Protein AF-A0A7C2M188-F1 (afdb_monomer_lite)

InterPro domains:
  IPR029024 TerB-like [G3DSA:1.10.3680.10] (1-83)
  IPR029024 TerB-like [SSF158682] (3-80)

Foldseek 3Di:
DCVVVVNDPVNVVVCVVPVVVPDDDQPPDPVVLLVVLVVLLCVQCVVVDADPVNLVVSLVSSVVSPDDSVRSVVSSVVSNCVSNVVDDPVRVVVVVPDDD

Structure (mmCIF, N/CA/C/O backbone):
data_AF-A0A7C2M188-F1
#
_entry.id   AF-A0A7C2M188-F1
#
loop_
_atom_site.group_PDB
_atom_site.id
_atom_site.type_symbol
_atom_site.label_atom_id
_atom_site.label_alt_id
_atom_site.label_comp_id
_atom_site.label_asym_id
_atom_site.label_entity_id
_atom_site.label_seq_id
_atom_site.pdbx_PDB_ins_code
_atom_site.Cartn_x
_atom_site.Cartn_y
_atom_site.Cartn_z
_atom_site.occupancy
_atom_site.B_iso_or_equiv
_atom_site.auth_seq_id
_atom_site.auth_comp_id
_atom_site.auth_asym_id
_atom_site.auth_atom_id
_atom_site.pdbx_PDB_model_num
ATOM 1 N N . PHE A 1 1 ? 12.822 -2.318 5.041 1.00 52.25 1 PHE A N 1
ATOM 2 C CA . PHE A 1 1 ? 12.497 -3.048 3.798 1.00 52.25 1 PHE A CA 1
ATOM 3 C C . PHE A 1 1 ? 13.636 -3.997 3.424 1.00 52.25 1 PHE A C 1
ATOM 5 O O . PHE A 1 1 ? 13.407 -5.192 3.488 1.00 52.25 1 PHE A O 1
ATOM 12 N N . ALA A 1 2 ? 14.866 -3.511 3.201 1.00 52.19 2 ALA A N 1
ATOM 13 C CA . ALA A 1 2 ? 16.036 -4.348 2.875 1.00 52.19 2 ALA A CA 1
ATOM 14 C C . ALA A 1 2 ? 16.331 -5.482 3.885 1.00 52.19 2 ALA A C 1
ATOM 16 O O . ALA A 1 2 ? 16.430 -6.633 3.484 1.00 52.19 2 ALA A O 1
ATOM 17 N N . ALA A 1 3 ? 16.326 -5.200 5.195 1.00 53.06 3 ALA A N 1
ATOM 18 C CA . ALA A 1 3 ? 16.533 -6.226 6.230 1.00 53.06 3 ALA A CA 1
ATOM 19 C C . ALA A 1 3 ? 15.423 -7.300 6.303 1.00 53.06 3 ALA A C 1
ATOM 21 O O . ALA A 1 3 ? 15.654 -8.388 6.809 1.00 53.06 3 ALA A O 1
ATOM 22 N N . LYS A 1 4 ? 14.210 -7.008 5.803 1.00 55.53 4 LYS A N 1
ATOM 23 C CA . LYS A 1 4 ? 13.104 -7.986 5.724 1.00 55.53 4 LYS A CA 1
ATOM 24 C C . LYS A 1 4 ? 13.175 -8.853 4.461 1.00 55.53 4 LYS A C 1
ATOM 26 O O . LYS A 1 4 ? 12.425 -9.814 4.362 1.00 55.53 4 LYS A O 1
ATOM 31 N N . LEU A 1 5 ? 14.022 -8.476 3.504 1.00 65.31 5 LEU A N 1
ATOM 32 C CA . LEU A 1 5 ? 14.194 -9.141 2.213 1.00 65.31 5 LEU A CA 1
ATOM 33 C C . LEU A 1 5 ? 15.559 -9.839 2.095 1.00 65.31 5 LEU A C 1
ATOM 35 O O . LEU A 1 5 ? 15.897 -10.280 1.006 1.00 65.31 5 LEU A O 1
ATOM 39 N N . ASP A 1 6 ? 16.328 -9.902 3.189 1.00 67.75 6 ASP A N 1
ATOM 40 C CA . ASP A 1 6 ? 17.688 -10.465 3.244 1.00 67.75 6 ASP A CA 1
ATOM 41 C C . ASP A 1 6 ? 18.645 -9.903 2.172 1.00 67.75 6 ASP A C 1
ATOM 43 O O . ASP A 1 6 ? 19.532 -10.583 1.668 1.00 67.75 6 ASP A O 1
ATOM 47 N N . ILE A 1 7 ? 18.452 -8.633 1.798 1.00 74.88 7 ILE A N 1
ATOM 48 C CA . ILE A 1 7 ? 19.264 -7.984 0.765 1.00 74.88 7 ILE A CA 1
ATOM 49 C C . ILE A 1 7 ? 20.583 -7.541 1.391 1.00 74.88 7 ILE A C 1
ATOM 51 O O . ILE A 1 7 ? 20.596 -6.658 2.256 1.00 74.88 7 ILE A O 1
ATOM 55 N N . GLN A 1 8 ? 21.689 -8.110 0.915 1.00 82.75 8 GLN A N 1
ATOM 56 C CA . GLN A 1 8 ? 23.031 -7.710 1.335 1.00 82.75 8 GLN A CA 1
ATOM 57 C C . GLN A 1 8 ? 23.374 -6.314 0.793 1.00 82.75 8 GLN A C 1
ATOM 59 O O . GLN A 1 8 ? 22.904 -5.903 -0.271 1.00 82.75 8 GLN A O 1
ATOM 64 N N . GLU A 1 9 ? 24.237 -5.573 1.490 1.00 82.62 9 GLU A N 1
ATOM 65 C CA . GLU A 1 9 ? 24.628 -4.212 1.083 1.00 82.62 9 GLU A CA 1
ATOM 66 C C . GLU A 1 9 ? 25.217 -4.177 -0.342 1.00 82.62 9 GLU A C 1
ATOM 68 O O . GLU A 1 9 ? 24.962 -3.262 -1.128 1.00 82.62 9 GLU A O 1
ATOM 73 N N . GLU A 1 10 ? 25.947 -5.224 -0.725 1.00 84.06 10 GLU A N 1
ATOM 74 C CA . GLU A 1 10 ? 26.490 -5.387 -2.074 1.00 84.06 10 GLU A CA 1
ATOM 75 C C . GLU A 1 10 ? 25.407 -5.575 -3.141 1.00 84.06 10 GLU A C 1
ATOM 77 O O . GLU A 1 10 ? 25.546 -5.046 -4.244 1.00 84.06 10 GLU A O 1
ATOM 82 N N . GLU A 1 11 ? 24.321 -6.287 -2.839 1.00 80.69 11 GLU A N 1
ATOM 83 C CA . GLU A 1 11 ? 23.180 -6.430 -3.750 1.00 80.69 11 GLU A CA 1
ATOM 84 C C . GLU A 1 11 ? 22.407 -5.124 -3.880 1.00 80.69 11 GLU A C 1
ATOM 86 O O . GLU A 1 11 ? 22.095 -4.706 -4.995 1.00 80.69 11 GLU A O 1
ATOM 91 N N . TYR A 1 12 ? 22.184 -4.428 -2.767 1.00 82.62 12 TYR A N 1
ATOM 92 C CA . TYR A 1 12 ? 21.564 -3.108 -2.775 1.00 82.62 12 TYR A CA 1
ATOM 93 C C . TYR A 1 12 ? 22.344 -2.129 -3.669 1.00 82.62 12 TYR A C 1
ATOM 95 O O . TYR A 1 12 ? 21.779 -1.491 -4.561 1.00 82.62 12 TYR A O 1
ATOM 103 N N . ASN A 1 13 ? 23.668 -2.083 -3.508 1.00 87.56 13 ASN A N 1
ATOM 104 C CA . ASN A 1 13 ? 24.544 -1.243 -4.322 1.00 87.56 13 ASN A CA 1
ATOM 105 C C . ASN A 1 13 ? 24.564 -1.658 -5.804 1.00 87.56 13 ASN A C 1
ATOM 107 O O . ASN A 1 13 ? 24.682 -0.794 -6.677 1.00 87.56 13 ASN A O 1
ATOM 111 N N . LYS A 1 14 ? 24.432 -2.955 -6.119 1.00 86.25 14 LYS A N 1
ATOM 112 C CA . LYS A 1 14 ? 24.292 -3.436 -7.507 1.00 86.25 14 LYS A CA 1
ATOM 113 C C . LYS A 1 14 ? 22.990 -2.947 -8.140 1.00 86.25 14 LYS A C 1
ATOM 115 O O . LYS A 1 14 ? 23.027 -2.460 -9.270 1.00 86.25 14 LYS A O 1
ATOM 120 N N . VAL A 1 15 ? 21.874 -3.022 -7.412 1.00 84.19 15 VAL A N 1
ATOM 121 C CA . VAL A 1 15 ? 20.567 -2.530 -7.878 1.00 84.19 15 VAL A CA 1
ATOM 122 C C . VAL A 1 15 ? 20.607 -1.021 -8.107 1.00 84.19 15 VAL A C 1
ATOM 124 O O . VAL A 1 15 ? 20.149 -0.561 -9.146 1.00 84.19 15 VAL A O 1
ATOM 127 N N . LEU A 1 16 ? 21.214 -0.246 -7.201 1.00 85.38 16 LEU A N 1
ATOM 128 C CA . LEU A 1 16 ? 21.352 1.205 -7.376 1.00 85.38 16 LEU A CA 1
ATOM 129 C C . LEU A 1 16 ? 22.229 1.592 -8.574 1.00 85.38 16 LEU A C 1
ATOM 131 O O . LEU A 1 16 ? 21.913 2.548 -9.278 1.00 85.38 16 LEU A O 1
ATOM 135 N N . LYS A 1 17 ? 23.327 0.862 -8.816 1.00 92.19 17 LYS A N 1
ATOM 136 C CA . LYS A 1 17 ? 24.231 1.122 -9.951 1.00 92.19 17 LYS A CA 1
ATOM 137 C C . LYS A 1 17 ? 23.584 0.819 -11.297 1.00 92.19 17 LYS A C 1
ATOM 139 O O . LYS A 1 17 ? 23.876 1.506 -12.272 1.00 92.19 17 LYS A O 1
ATOM 144 N N . ASN A 1 18 ? 22.757 -0.222 -11.367 1.00 87.00 18 ASN A N 1
ATOM 145 C CA . ASN A 1 18 ? 22.078 -0.597 -12.598 1.00 87.00 18 ASN A CA 1
ATOM 146 C C . ASN A 1 18 ? 20.662 -1.138 -12.328 1.00 87.00 18 ASN A C 1
ATOM 148 O O . ASN A 1 18 ? 20.455 -2.353 -12.361 1.00 87.00 18 ASN A O 1
ATOM 152 N N . PRO A 1 19 ? 19.669 -0.255 -12.105 1.00 80.06 19 PRO A N 1
ATOM 153 C CA . PRO A 1 19 ? 18.301 -0.680 -11.816 1.00 80.06 19 PRO A CA 1
ATOM 154 C C . PRO A 1 19 ? 17.662 -1.469 -12.964 1.00 80.06 19 PRO A C 1
ATOM 156 O O . PRO A 1 19 ? 16.849 -2.358 -12.729 1.00 80.06 19 PRO A O 1
ATOM 159 N N . THR A 1 20 ? 18.040 -1.184 -14.216 1.00 82.44 20 THR A N 1
ATOM 160 C CA . THR A 1 20 ? 17.469 -1.849 -15.399 1.00 82.44 20 THR A CA 1
ATOM 161 C C . THR A 1 20 ? 17.946 -3.292 -15.561 1.00 82.44 20 THR A C 1
ATOM 163 O O . THR A 1 20 ? 17.271 -4.071 -16.230 1.00 82.44 20 THR A O 1
ATOM 166 N N . ALA A 1 21 ? 19.050 -3.682 -14.909 1.00 84.06 21 ALA A N 1
ATOM 167 C CA . ALA A 1 21 ? 19.487 -5.079 -14.831 1.00 84.06 21 ALA A CA 1
ATOM 168 C C . ALA A 1 21 ? 18.568 -5.958 -13.962 1.00 84.06 21 ALA A C 1
ATOM 170 O O . ALA A 1 21 ? 18.668 -7.181 -14.024 1.00 84.06 21 ALA A O 1
ATOM 171 N N . PHE A 1 22 ? 17.668 -5.350 -13.185 1.00 78.31 22 PHE A N 1
ATOM 172 C CA . PHE A 1 22 ? 16.702 -6.031 -12.325 1.00 78.31 22 PHE A CA 1
ATOM 173 C C . PHE A 1 22 ? 15.285 -5.753 -12.839 1.00 78.31 22 PHE A C 1
ATOM 175 O O . PHE A 1 22 ? 14.567 -4.922 -12.274 1.00 78.31 22 PHE A O 1
ATOM 182 N N . PRO A 1 23 ? 14.873 -6.398 -13.947 1.00 70.62 23 PRO A N 1
ATOM 183 C CA . PRO A 1 23 ? 13.570 -6.147 -14.537 1.00 70.62 23 PRO A CA 1
ATOM 184 C C . PRO A 1 23 ? 12.466 -6.477 -13.534 1.00 70.62 23 PRO A C 1
ATOM 186 O O . PRO A 1 23 ? 12.448 -7.536 -12.905 1.00 70.62 23 PRO A O 1
ATOM 189 N N . ILE A 1 24 ? 11.506 -5.564 -13.403 1.00 69.12 24 ILE A N 1
ATOM 190 C CA . ILE A 1 24 ? 10.308 -5.816 -12.611 1.00 69.12 24 ILE A CA 1
ATOM 191 C C . ILE A 1 24 ? 9.500 -6.881 -13.353 1.00 69.12 24 ILE A C 1
ATOM 193 O O . ILE A 1 24 ? 8.982 -6.620 -14.438 1.00 69.12 24 ILE A O 1
ATOM 197 N N . HIS A 1 25 ? 9.385 -8.079 -12.779 1.00 66.19 25 HIS A N 1
ATOM 198 C CA . HIS A 1 25 ? 8.497 -9.102 -13.323 1.00 66.19 25 HIS A CA 1
ATOM 199 C C . HIS A 1 25 ? 7.052 -8.576 -13.320 1.00 66.19 25 HIS A C 1
ATOM 201 O O . HIS A 1 25 ? 6.542 -8.228 -12.247 1.00 66.19 25 HIS A O 1
ATOM 207 N N . PRO A 1 26 ? 6.381 -8.497 -14.485 1.00 63.09 26 PRO A N 1
ATOM 208 C CA . PRO A 1 26 ? 4.998 -8.058 -14.536 1.00 63.09 26 PRO A CA 1
ATOM 209 C C . PRO A 1 26 ? 4.121 -9.088 -13.820 1.00 63.09 26 PRO A C 1
ATOM 211 O O . PRO A 1 26 ? 3.983 -10.235 -14.249 1.00 63.09 26 PRO A O 1
ATOM 214 N N . ASN A 1 27 ? 3.525 -8.676 -12.702 1.00 67.44 27 ASN A N 1
ATOM 215 C CA . ASN A 1 27 ? 2.533 -9.477 -12.000 1.00 67.44 27 ASN A CA 1
ATOM 216 C C . ASN A 1 27 ? 1.222 -9.446 -12.799 1.00 67.44 27 ASN A C 1
ATOM 218 O O . ASN A 1 27 ? 0.403 -8.535 -12.671 1.00 67.44 27 ASN A O 1
ATOM 222 N N . ASN A 1 28 ? 1.025 -10.455 -13.648 1.00 77.81 28 ASN A N 1
ATOM 223 C CA . ASN A 1 28 ? -0.151 -10.547 -14.518 1.00 77.81 28 ASN A CA 1
ATOM 224 C C . ASN A 1 28 ? -1.441 -10.904 -13.757 1.00 77.81 28 ASN A C 1
ATOM 226 O O . ASN A 1 28 ? -2.542 -10.646 -14.252 1.00 77.81 28 ASN A O 1
ATOM 230 N N . SER A 1 29 ? -1.335 -11.453 -12.544 1.00 90.12 29 SER A N 1
ATOM 231 C CA . SER A 1 29 ? -2.489 -11.768 -11.700 1.00 90.12 29 SER A CA 1
ATOM 232 C C . SER A 1 29 ? -2.974 -10.542 -10.920 1.00 90.12 29 SER A C 1
ATOM 234 O O . SER A 1 29 ? -2.193 -9.678 -10.524 1.00 90.12 29 SER A O 1
ATOM 236 N N . VAL A 1 30 ? -4.283 -10.475 -10.660 1.00 90.25 30 VAL A N 1
ATOM 237 C CA . VAL A 1 30 ? -4.872 -9.432 -9.799 1.00 90.25 30 VAL A CA 1
ATOM 238 C C . VAL A 1 30 ? -4.226 -9.452 -8.413 1.00 90.25 30 VAL A C 1
ATOM 240 O O . VAL A 1 30 ? -3.868 -8.400 -7.894 1.00 90.25 30 VAL A O 1
ATOM 243 N N . GLN A 1 31 ? -4.027 -10.644 -7.849 1.00 90.50 31 GLN A N 1
ATOM 244 C CA . GLN A 1 31 ? -3.411 -10.816 -6.539 1.00 90.50 31 GLN A CA 1
ATOM 245 C C . GLN A 1 31 ? -1.982 -10.269 -6.497 1.00 90.50 31 GLN A C 1
ATOM 247 O O . GLN A 1 31 ? -1.675 -9.461 -5.629 1.00 90.50 31 GLN A O 1
ATOM 252 N N . GLY A 1 32 ? -1.149 -10.587 -7.491 1.00 90.06 32 GLY A N 1
ATOM 253 C CA . GLY A 1 32 ? 0.211 -10.058 -7.552 1.00 90.06 32 GLY A CA 1
ATOM 254 C C . GLY A 1 32 ? 0.252 -8.534 -7.724 1.00 90.06 32 GLY A C 1
ATOM 255 O O . GLY A 1 32 ? 1.176 -7.886 -7.235 1.00 90.06 32 GLY A O 1
ATOM 256 N N . ARG A 1 33 ? -0.739 -7.923 -8.389 1.00 92.12 33 ARG A N 1
ATOM 257 C CA . ARG A 1 33 ? -0.865 -6.453 -8.439 1.00 92.12 33 ARG A CA 1
ATOM 258 C C . ARG A 1 33 ? -1.249 -5.867 -7.082 1.00 92.12 33 ARG A C 1
ATOM 260 O O . ARG A 1 33 ? -0.692 -4.847 -6.687 1.00 92.12 33 ARG A O 1
ATOM 267 N N . LEU A 1 34 ? -2.172 -6.510 -6.367 1.00 93.19 34 LEU A N 1
ATOM 268 C CA . LEU A 1 34 ? -2.574 -6.093 -5.022 1.00 93.19 34 LEU A CA 1
ATOM 269 C C . LEU A 1 34 ? -1.423 -6.222 -4.018 1.00 93.19 34 LEU A C 1
ATOM 271 O O . LEU A 1 34 ? 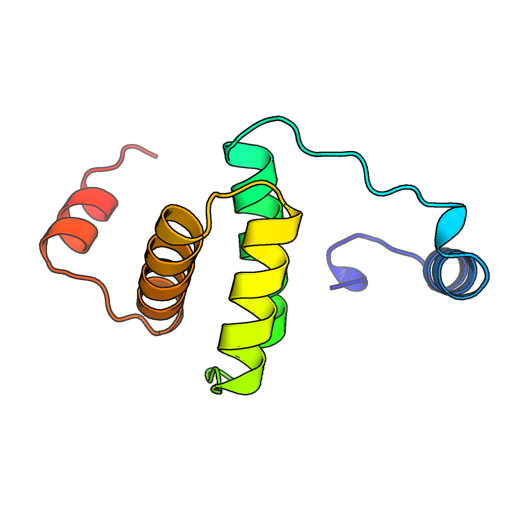-1.235 -5.315 -3.216 1.00 93.19 34 LEU A O 1
ATOM 275 N N . GLU A 1 35 ? -0.616 -7.280 -4.102 1.00 91.75 35 GLU A N 1
ATOM 276 C CA . GLU A 1 35 ? 0.591 -7.451 -3.282 1.00 91.75 35 GLU A CA 1
ATOM 277 C C . GLU A 1 35 ? 1.581 -6.296 -3.487 1.00 91.75 35 GLU A C 1
ATOM 279 O O . GLU A 1 35 ? 2.010 -5.672 -2.518 1.00 91.75 35 GLU A O 1
ATOM 284 N N . ARG A 1 36 ? 1.872 -5.936 -4.746 1.00 90.31 36 ARG A N 1
ATOM 285 C CA . ARG A 1 36 ? 2.765 -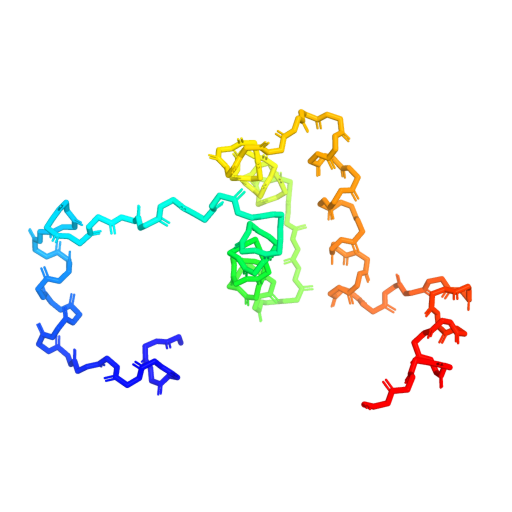4.808 -5.077 1.00 90.31 36 ARG A CA 1
ATOM 286 C C . ARG A 1 36 ? 2.231 -3.475 -4.568 1.00 90.31 36 ARG A C 1
ATOM 288 O O . ARG A 1 36 ? 2.986 -2.667 -4.033 1.00 90.31 36 ARG A O 1
ATOM 295 N N . LEU A 1 37 ? 0.930 -3.245 -4.725 1.00 93.31 37 LEU A N 1
ATOM 296 C CA . LEU A 1 37 ? 0.285 -2.038 -4.223 1.00 93.31 37 LEU A CA 1
ATOM 297 C C . LEU A 1 37 ? 0.331 -1.973 -2.690 1.00 93.31 37 LEU A C 1
ATOM 299 O O . LEU A 1 37 ? 0.665 -0.932 -2.133 1.00 93.31 37 LEU A O 1
ATOM 303 N N . HIS A 1 38 ? 0.057 -3.088 -2.011 1.00 93.38 38 HIS A N 1
ATOM 304 C CA . HIS A 1 38 ? 0.148 -3.203 -0.558 1.00 93.38 38 HIS A CA 1
ATOM 305 C C . HIS A 1 38 ? 1.575 -2.957 -0.041 1.00 93.38 38 HIS A C 1
ATOM 307 O O . HIS A 1 38 ? 1.759 -2.290 0.978 1.00 93.38 38 HIS A O 1
ATOM 313 N N . ASP A 1 39 ? 2.597 -3.446 -0.748 1.00 91.50 39 ASP A N 1
ATOM 314 C CA . ASP A 1 39 ? 3.994 -3.167 -0.413 1.00 91.50 39 ASP A CA 1
ATOM 315 C C . ASP A 1 39 ? 4.323 -1.677 -0.473 1.00 91.50 39 ASP A C 1
ATOM 317 O O . ASP A 1 39 ? 4.954 -1.166 0.454 1.00 91.50 39 ASP A O 1
ATOM 321 N N . LEU A 1 40 ? 3.845 -0.971 -1.503 1.00 92.38 40 LEU A N 1
ATOM 322 C CA . LEU A 1 40 ? 4.016 0.478 -1.596 1.00 92.38 40 LEU A CA 1
ATOM 323 C C . LEU A 1 40 ? 3.244 1.215 -0.491 1.00 92.38 40 LEU A C 1
ATOM 325 O O . LEU A 1 40 ? 3.798 2.115 0.137 1.00 92.38 40 LEU A O 1
ATOM 329 N N . PHE A 1 41 ? 2.012 0.796 -0.191 1.00 94.00 41 PHE A N 1
ATOM 330 C CA . PHE A 1 41 ? 1.220 1.364 0.906 1.00 94.00 41 PHE A CA 1
ATOM 331 C C . PHE A 1 41 ? 1.939 1.277 2.255 1.00 94.00 41 PHE A C 1
ATOM 333 O O . PHE A 1 41 ? 1.947 2.252 2.995 1.00 94.00 41 PHE A O 1
ATOM 340 N N . LYS A 1 42 ? 2.593 0.150 2.573 1.00 91.19 42 LYS A N 1
ATOM 341 C CA . LYS A 1 42 ? 3.383 0.015 3.813 1.00 91.19 42 LYS A CA 1
ATOM 342 C C . LYS A 1 42 ? 4.553 1.000 3.899 1.00 91.19 42 LYS A C 1
ATOM 344 O O . LYS A 1 42 ? 4.978 1.313 5.008 1.00 91.19 42 LYS A O 1
ATOM 349 N N . ILE A 1 43 ? 5.117 1.406 2.760 1.00 90.62 43 ILE A N 1
ATOM 350 C CA . ILE A 1 43 ? 6.234 2.357 2.701 1.00 90.62 43 ILE A CA 1
ATOM 351 C C . ILE A 1 43 ? 5.707 3.776 2.905 1.00 90.62 43 ILE A C 1
ATOM 353 O O . ILE A 1 43 ? 6.204 4.479 3.779 1.00 90.62 43 ILE A O 1
ATOM 357 N N . ILE A 1 44 ? 4.685 4.156 2.135 1.00 91.31 44 ILE A N 1
ATOM 358 C CA . ILE A 1 44 ? 4.080 5.491 2.189 1.00 91.31 44 ILE A CA 1
ATOM 359 C C . ILE A 1 44 ? 3.450 5.728 3.565 1.00 91.31 44 ILE A C 1
ATOM 361 O O . ILE A 1 44 ? 3.846 6.642 4.265 1.00 91.31 44 ILE A O 1
ATOM 365 N N . TYR A 1 45 ? 2.609 4.810 4.046 1.00 91.50 45 TYR A N 1
ATOM 366 C CA . TYR A 1 45 ? 1.929 4.931 5.343 1.00 91.50 45 TYR A CA 1
ATOM 367 C C . TYR A 1 45 ? 2.838 4.716 6.572 1.00 91.50 45 TYR A C 1
ATOM 369 O O . TYR A 1 45 ? 2.359 4.482 7.688 1.00 91.50 45 TYR A O 1
ATOM 377 N N . SER A 1 46 ? 4.161 4.695 6.406 1.00 89.50 46 SER A N 1
ATOM 378 C CA . SER A 1 46 ? 5.081 4.383 7.506 1.00 89.50 46 SER A CA 1
ATOM 379 C C . SER A 1 46 ? 5.033 5.417 8.638 1.00 89.50 46 SER A C 1
ATOM 381 O O . SER A 1 46 ? 5.228 5.050 9.799 1.00 89.50 46 SER A O 1
ATOM 383 N N . ASP A 1 47 ? 4.678 6.661 8.322 1.00 87.31 47 ASP A N 1
ATOM 384 C CA . ASP A 1 47 ? 4.487 7.774 9.256 1.00 87.31 47 ASP A CA 1
ATOM 385 C C . ASP A 1 47 ? 3.028 7.942 9.739 1.00 87.31 47 ASP A C 1
ATOM 387 O O . ASP A 1 47 ? 2.725 8.867 10.490 1.00 87.31 47 ASP A O 1
ATOM 391 N N . LYS A 1 48 ? 2.141 7.001 9.378 1.00 87.62 48 LYS A N 1
ATOM 392 C CA . LYS A 1 48 ? 0.707 6.960 9.727 1.00 87.62 48 LYS A CA 1
ATOM 393 C C . LYS A 1 48 ? -0.164 8.030 9.070 1.00 87.62 48 LYS A C 1
ATOM 395 O O . LYS A 1 48 ? -1.319 8.194 9.480 1.00 87.62 48 LYS A O 1
ATOM 400 N N . TYR A 1 49 ? 0.323 8.689 8.028 1.00 88.56 49 TYR A N 1
ATOM 401 C CA . TYR A 1 49 ? -0.426 9.680 7.270 1.00 88.56 49 TYR A CA 1
ATOM 402 C C . TYR A 1 49 ? -0.263 9.434 5.760 1.00 88.56 49 TYR A C 1
ATOM 404 O O . TYR A 1 49 ? 0.610 8.683 5.348 1.00 88.56 49 TYR A O 1
ATOM 412 N N . ILE A 1 50 ? -1.197 9.946 4.951 1.00 91.31 50 ILE A N 1
ATOM 413 C CA . ILE A 1 50 ? -1.094 9.963 3.482 1.00 91.31 50 ILE A CA 1
ATOM 414 C C . ILE A 1 50 ? -1.605 11.323 3.036 1.00 91.31 50 ILE A C 1
ATOM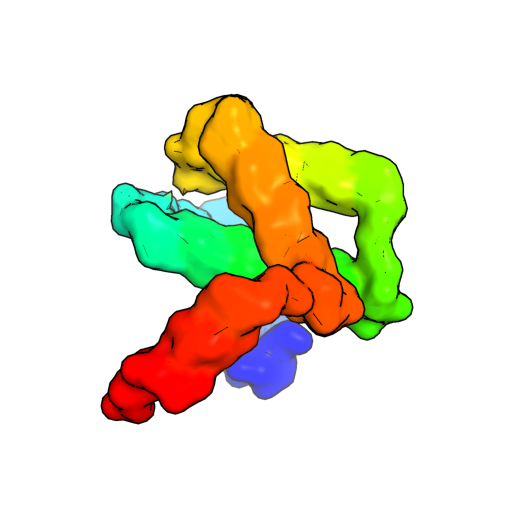 416 O O . ILE A 1 50 ? -2.775 11.642 3.269 1.00 91.31 50 ILE A O 1
ATOM 420 N N . ASP A 1 51 ? -0.738 12.124 2.430 1.00 92.62 51 ASP A N 1
ATOM 421 C CA . ASP A 1 51 ? -1.125 13.405 1.853 1.00 92.62 51 ASP A CA 1
ATOM 422 C C . ASP A 1 51 ? -1.699 13.264 0.431 1.00 92.62 51 ASP A C 1
ATOM 424 O O . ASP A 1 51 ? -1.886 12.173 -0.117 1.00 92.62 51 ASP A O 1
ATOM 428 N N . LYS A 1 52 ? -2.042 14.401 -0.176 1.00 93.62 52 LYS A N 1
ATOM 429 C CA . LYS A 1 52 ? -2.668 14.422 -1.498 1.00 93.62 52 LYS A CA 1
ATOM 430 C C . LYS A 1 52 ? -1.685 14.016 -2.599 1.00 93.62 52 LYS A C 1
ATOM 432 O O . LYS A 1 52 ? -2.091 13.370 -3.568 1.00 93.62 52 LYS A O 1
ATOM 437 N N . GLU A 1 53 ? -0.422 14.412 -2.482 1.00 94.81 53 GLU A N 1
ATOM 438 C CA . GLU A 1 53 ? 0.638 14.041 -3.412 1.00 94.81 53 GLU A CA 1
ATOM 439 C C . GLU A 1 53 ? 0.903 12.526 -3.380 1.00 94.81 53 GLU A C 1
ATOM 441 O O . GLU A 1 53 ? 1.016 11.888 -4.433 1.00 94.81 53 GLU A O 1
ATOM 446 N N . GLU A 1 54 ? 0.933 11.932 -2.191 1.00 94.75 54 GLU A N 1
ATOM 447 C CA . GLU A 1 54 ? 1.099 10.501 -1.955 1.00 94.75 54 GLU A CA 1
ATOM 448 C C . GLU A 1 54 ? -0.110 9.692 -2.434 1.00 94.75 54 GLU A C 1
ATOM 450 O O . GLU A 1 54 ? 0.053 8.652 -3.082 1.00 94.75 54 GLU A O 1
ATOM 455 N N . GLU A 1 55 ? -1.330 10.183 -2.204 1.00 94.50 55 GLU A N 1
ATOM 456 C CA . GLU A 1 55 ? -2.548 9.585 -2.758 1.00 94.50 55 GLU A CA 1
ATOM 457 C C . GLU A 1 55 ? -2.516 9.590 -4.297 1.00 94.50 55 GLU A C 1
ATOM 459 O O . GLU A 1 55 ? -2.826 8.586 -4.953 1.00 94.50 55 GLU A O 1
ATOM 464 N N . GLU A 1 56 ? -2.088 10.701 -4.904 1.00 95.00 56 GLU A N 1
ATOM 465 C CA . GLU A 1 56 ? -1.948 10.796 -6.354 1.00 95.00 56 GLU A CA 1
ATOM 466 C C . GLU A 1 56 ? -0.870 9.841 -6.893 1.00 95.00 56 GLU A C 1
ATOM 468 O O . GLU A 1 56 ? -1.077 9.212 -7.942 1.00 95.00 56 GLU A O 1
ATOM 473 N N . LEU A 1 57 ? 0.251 9.694 -6.181 1.00 95.31 57 LEU A N 1
ATOM 474 C CA . LEU A 1 57 ? 1.311 8.736 -6.500 1.00 95.31 57 LEU A CA 1
ATOM 475 C C . LEU A 1 57 ? 0.783 7.298 -6.464 1.00 95.31 57 LEU A C 1
ATOM 477 O O . LEU A 1 57 ? 0.970 6.551 -7.428 1.00 95.31 57 LEU A O 1
ATOM 481 N N . LEU A 1 58 ? 0.075 6.925 -5.398 1.00 95.38 58 LEU A N 1
ATOM 482 C CA . LEU A 1 58 ? -0.549 5.612 -5.238 1.00 95.38 58 LEU A CA 1
ATOM 483 C C . LEU A 1 58 ? -1.537 5.311 -6.370 1.00 95.38 58 LEU A C 1
ATOM 485 O O . LEU A 1 58 ? -1.519 4.218 -6.943 1.00 95.38 58 LEU A O 1
ATOM 489 N N . ARG A 1 59 ? -2.356 6.293 -6.760 1.00 95.19 59 ARG A N 1
ATOM 490 C CA . ARG A 1 59 ? -3.292 6.160 -7.885 1.00 95.19 59 ARG A CA 1
ATOM 491 C C . ARG A 1 59 ? -2.565 5.936 -9.211 1.00 95.19 59 ARG A C 1
ATOM 493 O O . ARG A 1 59 ? -2.946 5.040 -9.967 1.00 95.19 59 ARG A O 1
ATOM 500 N N . LYS A 1 60 ? -1.522 6.721 -9.504 1.00 95.19 60 LYS A N 1
ATOM 501 C CA . LYS A 1 60 ? -0.691 6.549 -10.713 1.00 95.19 60 LYS A CA 1
ATOM 502 C C . LYS A 1 60 ? -0.023 5.178 -10.726 1.00 95.19 60 LYS A C 1
ATOM 504 O O . LYS A 1 60 ? -0.011 4.518 -11.763 1.00 95.19 60 LYS A O 1
ATOM 509 N N . TYR A 1 61 ? 0.462 4.726 -9.574 1.00 94.44 61 TYR A N 1
ATOM 510 C CA . TYR A 1 61 ? 1.071 3.413 -9.427 1.00 94.44 61 TYR A CA 1
ATOM 511 C C . TYR A 1 61 ? 0.068 2.280 -9.676 1.00 94.44 61 TYR A C 1
ATOM 513 O O . TYR A 1 61 ? 0.348 1.390 -10.473 1.00 94.44 61 TYR A O 1
ATOM 521 N N . ALA A 1 62 ? -1.133 2.342 -9.094 1.00 94.56 62 ALA A N 1
ATOM 522 C CA . ALA A 1 62 ? -2.191 1.359 -9.340 1.00 94.56 62 ALA A CA 1
ATOM 523 C C . ALA A 1 62 ? -2.588 1.286 -10.829 1.00 94.56 62 ALA A C 1
ATOM 525 O O . ALA A 1 62 ? -2.759 0.194 -11.374 1.00 94.56 62 ALA A O 1
ATOM 526 N N . ILE A 1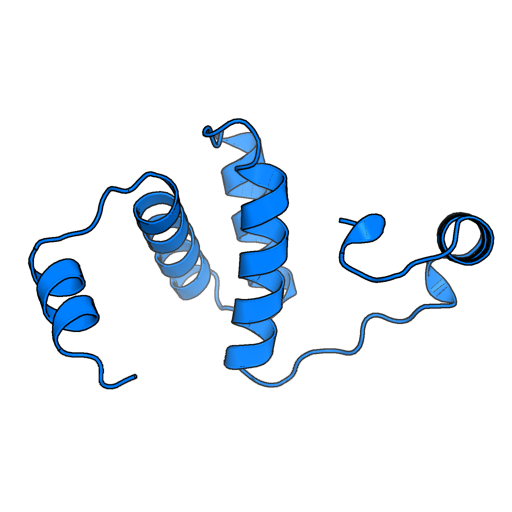 63 ? -2.670 2.433 -11.513 1.00 94.56 63 ILE A N 1
ATOM 527 C CA . ILE A 1 63 ? -2.889 2.472 -12.968 1.00 94.56 63 ILE A CA 1
ATOM 528 C C . ILE A 1 63 ? -1.714 1.822 -13.712 1.00 94.56 63 ILE A C 1
ATOM 530 O O . ILE A 1 63 ? -1.940 0.991 -14.588 1.00 94.56 63 ILE A O 1
ATOM 534 N N . GLY A 1 64 ? -0.470 2.135 -13.334 1.00 91.75 64 GLY A N 1
ATOM 535 C CA . GLY A 1 64 ? 0.739 1.536 -13.912 1.00 91.75 64 GLY A CA 1
ATOM 536 C C . GLY A 1 64 ? 0.850 0.024 -13.689 1.00 91.75 64 GLY A C 1
ATOM 537 O O . GLY A 1 64 ? 1.408 -0.680 -14.526 1.00 91.75 64 GLY A O 1
ATOM 538 N N . LEU A 1 65 ? 0.262 -0.494 -12.608 1.00 91.44 65 LEU A N 1
ATOM 539 C CA . LEU 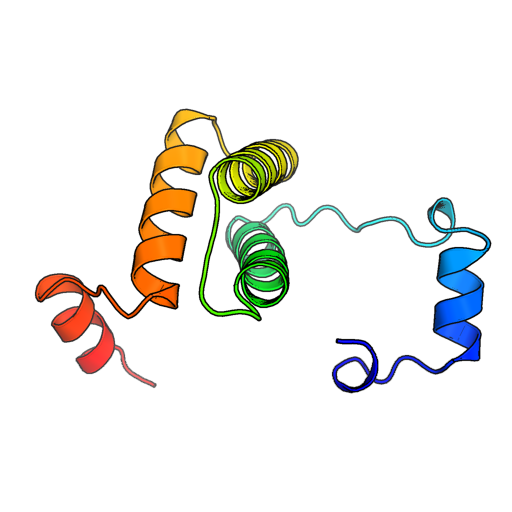A 1 65 ? 0.127 -1.930 -12.377 1.00 91.44 65 LEU A CA 1
ATOM 540 C C . LEU A 1 65 ? -0.933 -2.577 -13.281 1.00 91.44 65 LEU A C 1
ATOM 542 O O . LEU A 1 65 ? -0.909 -3.792 -13.431 1.00 91.44 65 LEU A O 1
ATOM 546 N N . GLY A 1 66 ? -1.839 -1.809 -13.893 1.00 92.12 66 GLY A N 1
ATOM 547 C CA . GLY A 1 66 ? -2.857 -2.306 -14.825 1.00 92.12 66 GLY A CA 1
ATOM 548 C C . GLY A 1 66 ? -4.296 -2.263 -14.303 1.00 92.12 66 GLY A C 1
ATOM 549 O O . GLY A 1 66 ? -5.173 -2.903 -14.885 1.00 92.12 66 GLY A O 1
ATOM 550 N N . PHE A 1 67 ? -4.577 -1.539 -13.215 1.00 93.25 67 PHE A N 1
ATOM 551 C CA . PHE A 1 67 ? -5.955 -1.259 -12.803 1.00 93.25 67 PHE A CA 1
ATOM 552 C C . PHE A 1 67 ? -6.550 -0.107 -13.628 1.00 93.25 67 PHE A C 1
ATOM 554 O O . PHE A 1 67 ? -5.880 0.881 -13.927 1.00 93.25 67 PHE A O 1
ATOM 561 N N . SER A 1 68 ? -7.833 -0.210 -13.991 1.00 95.38 68 SER A N 1
ATOM 562 C CA . SER A 1 68 ? -8.528 0.909 -14.645 1.00 95.38 68 SER A CA 1
ATOM 563 C C . SER A 1 68 ? -8.644 2.106 -13.688 1.00 95.38 68 SER A C 1
ATOM 565 O O . SER A 1 68 ? -8.784 1.880 -12.486 1.00 95.38 68 SER A O 1
ATOM 567 N N . PRO A 1 69 ? -8.688 3.363 -14.175 1.00 93.81 69 PRO A N 1
ATOM 568 C CA . PRO A 1 69 ? -8.759 4.544 -13.308 1.00 93.81 69 PRO A CA 1
ATOM 569 C C . PRO A 1 69 ? -9.872 4.483 -12.250 1.00 93.81 69 PRO A C 1
ATOM 571 O O . PRO A 1 69 ? -9.627 4.779 -11.083 1.00 93.81 69 PRO A O 1
ATOM 574 N N . LYS A 1 70 ? -11.067 4.011 -12.634 1.00 94.50 70 LYS A N 1
ATOM 575 C CA . LYS A 1 70 ? -12.217 3.849 -11.728 1.00 94.50 70 LYS A CA 1
ATOM 576 C C . LYS A 1 70 ? -11.970 2.792 -10.646 1.00 94.50 70 LYS A C 1
ATOM 578 O O . LYS A 1 70 ? -12.365 2.972 -9.500 1.00 94.50 70 LYS A O 1
ATOM 583 N N . VAL A 1 71 ? -11.337 1.677 -11.013 1.00 93.56 71 VAL A N 1
ATOM 584 C CA . VAL A 1 71 ? -10.992 0.611 -10.060 1.00 93.56 71 VAL A CA 1
ATOM 585 C C . VAL A 1 71 ? -9.882 1.079 -9.121 1.00 93.56 71 VAL A C 1
ATOM 587 O O . VAL A 1 71 ? -9.982 0.858 -7.918 1.00 93.56 71 VAL A O 1
ATOM 590 N N . SER A 1 72 ? -8.870 1.772 -9.647 1.00 94.50 72 SER A N 1
ATOM 591 C CA . SER A 1 72 ? -7.764 2.323 -8.864 1.00 94.50 72 SER A CA 1
ATOM 592 C C . SER A 1 72 ? -8.262 3.245 -7.756 1.00 94.50 72 SER A C 1
ATOM 594 O O . SER A 1 72 ? -7.860 3.067 -6.616 1.00 94.50 72 SER A O 1
ATOM 596 N N . GLU A 1 73 ? -9.180 4.169 -8.048 1.00 93.81 73 GLU A N 1
ATOM 597 C CA . GLU A 1 73 ? -9.747 5.077 -7.039 1.00 93.81 73 GLU A CA 1
ATOM 598 C C . GLU A 1 73 ? -10.412 4.324 -5.874 1.00 93.81 73 GLU A C 1
ATOM 600 O O . GLU A 1 73 ? -10.142 4.608 -4.707 1.00 93.81 73 GLU A O 1
ATOM 605 N N . GLY A 1 74 ? -11.221 3.304 -6.182 1.00 94.06 74 GLY A N 1
ATOM 606 C CA . GLY A 1 74 ? -11.858 2.466 -5.165 1.00 94.06 74 GLY A CA 1
ATOM 607 C C . GLY A 1 74 ? -10.854 1.670 -4.327 1.00 94.06 74 GLY A C 1
ATOM 608 O O . GLY A 1 74 ? -11.003 1.592 -3.107 1.00 94.06 74 GLY A O 1
ATOM 609 N N . ILE A 1 75 ? -9.818 1.114 -4.966 1.00 94.12 75 ILE A N 1
ATOM 610 C CA . ILE A 1 75 ? -8.750 0.387 -4.271 1.00 94.12 75 ILE A CA 1
ATOM 611 C C . ILE A 1 75 ? -7.979 1.334 -3.346 1.00 94.12 75 ILE A C 1
ATOM 613 O O . ILE A 1 75 ? -7.843 1.018 -2.170 1.00 94.12 75 ILE A O 1
ATOM 617 N N . ILE A 1 76 ? -7.533 2.500 -3.831 1.00 94.69 76 ILE A N 1
ATOM 618 C CA . ILE A 1 76 ? -6.765 3.462 -3.024 1.00 94.69 76 ILE A CA 1
ATOM 619 C C . ILE A 1 76 ? -7.570 3.911 -1.807 1.00 94.69 76 ILE A C 1
ATOM 621 O O . ILE A 1 76 ? -7.079 3.809 -0.683 1.00 94.69 76 ILE A O 1
ATOM 625 N N . LYS A 1 77 ? -8.831 4.312 -2.002 1.00 92.62 77 LYS A N 1
ATOM 626 C CA . LYS A 1 77 ? -9.705 4.735 -0.903 1.00 92.62 77 LYS A CA 1
ATOM 627 C C . LYS A 1 77 ? -9.853 3.650 0.166 1.00 92.62 77 LYS A C 1
ATOM 629 O O . LYS A 1 77 ? -9.732 3.936 1.356 1.00 92.62 77 LYS A O 1
ATOM 634 N N . ARG A 1 78 ? -10.094 2.403 -0.248 1.00 91.25 78 ARG A N 1
ATOM 635 C CA . ARG A 1 78 ? -10.277 1.287 0.689 1.00 91.25 78 ARG A CA 1
ATOM 636 C C . ARG A 1 78 ? -8.971 0.890 1.373 1.00 91.25 78 ARG A C 1
ATOM 638 O O . ARG A 1 78 ? -8.979 0.571 2.555 1.00 91.25 78 ARG A O 1
ATOM 645 N N . SER A 1 79 ? -7.843 0.968 0.673 1.00 92.31 79 SER A N 1
ATOM 646 C CA . SER A 1 79 ? -6.521 0.769 1.266 1.00 92.31 79 SER A CA 1
ATOM 647 C C . SER A 1 79 ? -6.208 1.827 2.330 1.00 92.31 79 SER A C 1
ATOM 649 O O . SER A 1 79 ? -5.781 1.455 3.417 1.00 92.31 79 SER A O 1
ATOM 651 N N . ILE A 1 80 ? -6.498 3.112 2.089 1.00 91.69 80 ILE A N 1
ATOM 652 C CA . ILE A 1 80 ? -6.343 4.176 3.101 1.00 91.69 80 ILE A CA 1
ATOM 653 C C . ILE A 1 80 ? -7.191 3.871 4.342 1.00 91.69 80 ILE A C 1
ATOM 655 O O . ILE A 1 80 ? -6.698 3.946 5.467 1.00 91.69 80 ILE A O 1
ATOM 659 N N . GLN A 1 81 ? -8.453 3.483 4.150 1.00 90.25 81 GLN A N 1
ATOM 660 C CA . GLN A 1 81 ? -9.356 3.089 5.236 1.00 90.25 81 GLN A CA 1
ATOM 661 C C . GLN A 1 81 ? -8.800 1.919 6.064 1.00 90.25 81 GLN A C 1
ATOM 663 O O . GLN A 1 81 ? -8.724 2.010 7.286 1.00 90.25 81 GLN A O 1
ATOM 668 N N . ILE A 1 82 ? -8.323 0.859 5.405 1.00 90.12 82 ILE A N 1
ATOM 669 C CA . ILE A 1 82 ? -7.721 -0.303 6.075 1.00 90.12 82 ILE A CA 1
ATOM 670 C C . ILE A 1 82 ? -6.481 0.103 6.882 1.00 90.12 82 ILE A C 1
ATOM 672 O O . ILE A 1 82 ? -6.363 -0.257 8.052 1.00 90.12 82 ILE A O 1
ATOM 676 N N . PHE A 1 83 ? -5.561 0.864 6.285 1.00 89.12 83 PHE A N 1
ATOM 677 C CA . PHE A 1 83 ? -4.306 1.249 6.937 1.00 89.12 83 PHE A CA 1
ATOM 678 C C . PHE A 1 83 ? -4.514 2.251 8.081 1.00 89.12 83 PHE A C 1
ATOM 680 O O . PHE A 1 83 ? -3.819 2.165 9.092 1.00 89.12 83 PHE A O 1
ATOM 687 N N . SER A 1 84 ? -5.506 3.138 7.965 1.00 88.44 84 SER A N 1
ATOM 688 C CA . SER A 1 84 ? -5.904 4.075 9.026 1.00 88.44 84 SER A CA 1
ATOM 689 C C . SER A 1 84 ? -6.744 3.445 10.143 1.00 88.44 84 SER A C 1
ATOM 691 O O . SER A 1 84 ? -7.081 4.126 11.110 1.00 88.44 84 SER A O 1
ATOM 693 N N . GLY A 1 85 ? -7.091 2.156 10.037 1.00 85.56 85 GLY A N 1
ATOM 694 C CA . GLY A 1 85 ? -7.960 1.469 10.996 1.00 85.56 85 GLY A CA 1
ATOM 695 C C . GLY A 1 85 ? -9.437 1.867 10.894 1.00 85.56 85 GLY A C 1
ATOM 696 O O . GLY A 1 85 ? -10.240 1.472 11.737 1.00 85.56 85 GLY A O 1
ATOM 697 N N . GLN A 1 86 ? -9.817 2.623 9.863 1.00 85.75 86 GLN A N 1
ATOM 698 C CA . GLN A 1 86 ? -11.205 2.951 9.553 1.00 85.75 86 GLN A CA 1
ATOM 699 C C . GLN A 1 86 ? -11.860 1.780 8.817 1.00 85.75 86 GLN A C 1
ATOM 701 O O . GLN A 1 86 ? -12.018 1.798 7.599 1.00 85.75 86 GLN A O 1
ATOM 706 N N . ILE A 1 87 ? -12.238 0.744 9.559 1.00 87.62 87 ILE A N 1
ATOM 707 C CA . ILE A 1 87 ? -12.961 -0.403 9.010 1.00 87.62 87 ILE A CA 1
ATOM 708 C C . ILE A 1 87 ? -14.472 -0.231 9.211 1.00 87.62 87 ILE A C 1
ATOM 710 O O . ILE A 1 87 ? -14.912 0.202 10.278 1.00 87.62 87 ILE A O 1
ATOM 714 N N . SER A 1 88 ? -15.283 -0.536 8.191 1.00 87.25 88 SER A N 1
ATOM 715 C CA . SER A 1 88 ? -16.741 -0.552 8.363 1.00 87.25 88 SER A CA 1
ATOM 716 C 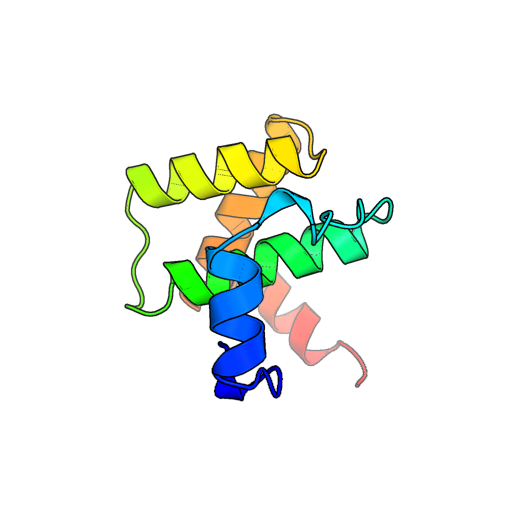C . SER A 1 88 ? -17.168 -1.739 9.229 1.00 87.25 88 SER A C 1
ATOM 718 O O . SER A 1 88 ? -16.422 -2.708 9.389 1.00 87.25 88 SER A O 1
ATOM 720 N N . PHE A 1 89 ? -18.383 -1.690 9.779 1.00 87.56 89 PHE A N 1
ATOM 721 C CA . PHE A 1 89 ? -18.912 -2.817 10.546 1.00 87.56 89 PHE A CA 1
ATOM 722 C C . PHE A 1 89 ? -19.027 -4.086 9.686 1.00 87.56 89 PHE A C 1
ATOM 724 O O . PHE A 1 89 ? -18.709 -5.173 10.161 1.00 87.56 89 PHE A O 1
ATOM 731 N N . GLU A 1 90 ? -19.408 -3.960 8.410 1.00 89.94 90 GLU A N 1
ATOM 732 C CA . GLU A 1 90 ? -19.474 -5.104 7.493 1.00 89.94 90 GLU A CA 1
ATOM 733 C C . GLU A 1 90 ? -18.099 -5.744 7.276 1.00 89.94 90 GLU A C 1
ATOM 735 O O . GLU A 1 90 ? -17.970 -6.965 7.349 1.00 89.94 90 GLU A O 1
ATOM 740 N N . ASP A 1 91 ? -17.065 -4.928 7.056 1.00 87.38 91 ASP A N 1
ATOM 741 C CA . ASP A 1 91 ? -15.700 -5.415 6.852 1.00 87.38 91 ASP A CA 1
ATOM 742 C C . ASP A 1 91 ? -15.133 -6.045 8.129 1.00 87.38 91 ASP A C 1
ATOM 744 O O . ASP A 1 91 ? -14.455 -7.070 8.065 1.00 87.38 91 ASP A O 1
ATOM 748 N N . TYR A 1 92 ? -15.462 -5.486 9.295 1.00 88.50 92 TYR A N 1
ATOM 749 C CA . TYR A 1 92 ? -15.127 -6.070 10.592 1.00 88.50 92 TYR A CA 1
ATOM 750 C C . TYR A 1 92 ? -15.735 -7.469 10.763 1.00 88.50 92 TYR A C 1
ATOM 752 O O . TYR A 1 92 ? -15.019 -8.420 11.077 1.00 88.50 92 TYR A O 1
ATOM 760 N N . VAL A 1 93 ? -17.039 -7.617 10.501 1.00 93.06 93 VAL A N 1
ATOM 761 C CA . VAL A 1 93 ? -17.727 -8.917 10.565 1.00 93.06 93 VAL A CA 1
ATOM 762 C C . VAL A 1 93 ? -17.130 -9.898 9.556 1.00 93.06 93 VAL A C 1
ATOM 764 O O . VAL A 1 93 ? -16.919 -11.061 9.893 1.00 93.06 93 VAL A O 1
ATOM 767 N N . TYR A 1 94 ? -16.825 -9.450 8.336 1.00 91.12 94 TYR A N 1
ATOM 768 C CA . TYR A 1 94 ? -16.193 -10.291 7.319 1.00 91.12 94 TYR A CA 1
ATOM 769 C C . TYR A 1 94 ? -14.827 -10.818 7.771 1.00 91.12 94 TYR A C 1
ATOM 771 O O . TYR A 1 94 ? -14.563 -12.008 7.630 1.00 91.12 94 TYR A O 1
ATOM 779 N N . LEU A 1 95 ? -13.972 -9.961 8.341 1.00 89.38 95 LEU A N 1
ATOM 780 C CA . LEU A 1 95 ? -12.653 -10.379 8.824 1.00 89.38 95 LEU A CA 1
ATOM 781 C C . LEU A 1 95 ? -12.737 -11.364 9.995 1.00 89.38 95 LEU A C 1
ATOM 783 O O . LEU A 1 95 ? -11.928 -12.282 10.043 1.00 89.38 95 LEU A O 1
ATOM 787 N N . LEU A 1 96 ? -13.705 -11.209 10.906 1.00 91.44 96 LEU A N 1
ATOM 788 C CA . LEU A 1 96 ? -13.891 -12.138 12.029 1.00 91.44 96 LEU A CA 1
ATOM 789 C C . LEU A 1 96 ? -14.394 -13.524 11.614 1.00 91.44 96 LEU A C 1
ATOM 791 O O . LEU A 1 96 ? -14.122 -14.497 12.306 1.00 91.44 96 LEU A O 1
ATOM 795 N N . ASN A 1 97 ? -15.155 -13.603 10.522 1.00 92.88 97 ASN A N 1
ATOM 796 C CA . ASN A 1 97 ? -15.707 -14.860 10.011 1.00 92.88 97 ASN A CA 1
ATOM 797 C C . ASN A 1 97 ? -14.861 -15.463 8.883 1.00 92.88 97 ASN A C 1
ATOM 799 O O . ASN A 1 97 ? -15.280 -16.432 8.254 1.00 92.88 97 ASN A O 1
ATOM 803 N N . LYS A 1 98 ? -13.709 -14.866 8.572 1.00 89.38 98 LYS A N 1
ATOM 804 C CA . LYS A 1 98 ? -12.788 -15.420 7.591 1.00 89.38 98 LYS A CA 1
ATOM 805 C C . LYS A 1 98 ? -11.990 -16.532 8.268 1.00 89.38 98 LYS A C 1
ATOM 807 O O . LYS A 1 98 ? -11.202 -16.242 9.161 1.00 89.38 98 LYS A O 1
ATOM 812 N N . ASP A 1 99 ? -12.221 -17.771 7.840 1.00 75.50 99 ASP A N 1
ATOM 813 C CA . ASP A 1 99 ? -11.458 -18.938 8.293 1.00 75.50 99 ASP A CA 1
ATOM 814 C C . ASP A 1 99 ? -9.943 -18.700 8.095 1.00 75.50 99 ASP A C 1
ATOM 816 O O . ASP A 1 99 ? -9.544 -18.119 7.075 1.00 75.50 99 ASP A O 1
ATOM 820 N N . GLU A 1 100 ? -9.129 -19.098 9.084 1.00 58.28 100 GLU A N 1
ATOM 821 C CA . GLU A 1 100 ? -7.653 -19.014 9.040 1.00 58.28 100 GLU A CA 1
ATOM 822 C C . GLU A 1 100 ? -7.039 -19.838 7.897 1.00 58.28 100 GLU A C 1
ATOM 824 O O . GLU A 1 100 ? -7.481 -20.988 7.665 1.00 58.28 100 GLU A O 1
#

Radius of gyration: 16.07 Å; chains: 1; bounding box: 46×33×27 Å

Secondary structure (DSSP, 8-state):
-GGGTT--HHHHHHHHH-GGGS------SHHHHHHHHHHHHHHHGGGS---HHHHHHHHHHHHHHT--HHHHHHHHHHHHHHHTT---HHHHHHHHTS--

Sequence (100 aa):
FAAKLDIQEEEYNKVLKNPTAFPIHPNNSVQGRLERLHDLFKIIYSDKYIDKEEEELLRKYAIGLGFSPKVSEGIIKRSIQIFSGQISFEDYVYLLNKDE

Organism: NCBI:txid390640

pLDDT: mean 86.51, std 10.42, range [52.19, 95.38]